Protein AF-A0A969KUA6-F1 (afdb_monomer)

pLDDT: mean 81.55, std 8.62, range [54.75, 91.25]

Foldseek 3Di:
DDVVVVVVVVLVPDDPVVVVVVVVVVCVVVVVVVVVVLVVDDPVVNVVVVVVVVVVVVVVVVVVVVVPDDPPDDDPCPCPPVDDDDPCNPPDDPVCPVPD

Solvent-accessible surface area (backbone atoms only — not comparable to full-atom values): 6370 Å² total; per-residue (Å²): 133,60,69,70,58,56,52,53,54,51,59,71,72,49,57,70,72,59,54,50,53,51,48,52,49,54,50,61,62,47,52,60,54,50,54,53,55,52,72,72,46,58,71,77,56,44,52,54,50,51,55,49,52,54,51,54,53,50,52,54,55,53,60,66,60,63,79,79,58,84,81,78,74,87,63,87,69,81,64,68,82,74,71,83,79,65,96,62,71,88,54,76,53,81,93,47,52,93,78,111

Mean predicted aligned error: 16.38 Å

Structure (mmCIF, N/CA/C/O backbone):
data_AF-A0A969KUA6-F1
#
_entry.id   AF-A0A969KUA6-F1
#
loop_
_atom_site.group_PDB
_atom_site.id
_atom_site.type_symbol
_atom_site.label_atom_id
_atom_site.label_alt_id
_atom_site.label_comp_id
_atom_site.label_asym_id
_atom_site.label_entity_id
_atom_site.label_seq_id
_atom_site.pdbx_PDB_ins_code
_atom_site.Cartn_x
_atom_site.Cartn_y
_atom_site.Cartn_z
_atom_site.occupancy
_atom_site.B_iso_or_equiv
_atom_site.auth_seq_id
_atom_site.auth_comp_id
_atom_site.auth_asym_id
_atom_site.auth_atom_id
_atom_site.pdbx_PDB_model_num
ATOM 1 N N . MET A 1 1 ? 19.432 -23.775 -10.164 1.00 55.44 1 MET A N 1
ATOM 2 C CA . MET A 1 1 ? 19.230 -22.704 -9.170 1.00 55.44 1 MET A CA 1
ATOM 3 C C . MET A 1 1 ? 18.429 -21.606 -9.850 1.00 55.44 1 MET A C 1
ATOM 5 O O . MET A 1 1 ? 18.538 -21.471 -11.063 1.00 55.44 1 MET A O 1
ATOM 9 N N . THR A 1 2 ? 17.527 -20.937 -9.137 1.00 79.69 2 THR A N 1
ATOM 10 C CA . THR A 1 2 ? 16.691 -19.871 -9.706 1.00 79.69 2 THR A CA 1
ATOM 11 C C . THR A 1 2 ? 17.545 -18.618 -9.868 1.00 79.69 2 THR A C 1
ATOM 13 O O . THR A 1 2 ? 18.210 -18.220 -8.916 1.00 79.69 2 THR A O 1
ATOM 16 N N . ILE A 1 3 ? 17.538 -18.004 -11.053 1.00 79.75 3 ILE A N 1
ATOM 17 C CA . ILE A 1 3 ? 18.331 -16.803 -11.387 1.00 79.75 3 ILE A CA 1
ATOM 18 C C . ILE A 1 3 ? 18.152 -15.700 -10.325 1.00 79.75 3 ILE A C 1
ATOM 20 O O . ILE A 1 3 ? 19.111 -15.037 -9.940 1.00 79.75 3 ILE A O 1
ATOM 24 N N . ASP A 1 4 ? 16.947 -15.582 -9.763 1.00 82.94 4 ASP A N 1
ATOM 25 C CA . ASP A 1 4 ? 16.622 -14.643 -8.683 1.00 82.94 4 ASP A CA 1
ATOM 26 C C . ASP A 1 4 ? 17.491 -14.828 -7.426 1.00 82.94 4 ASP A C 1
ATOM 28 O O . ASP A 1 4 ? 17.883 -13.854 -6.783 1.00 82.94 4 ASP A O 1
ATOM 32 N N . ALA A 1 5 ? 17.836 -16.073 -7.084 1.00 83.12 5 ALA A N 1
ATOM 33 C CA . ALA A 1 5 ? 18.665 -16.380 -5.921 1.00 83.12 5 ALA A CA 1
ATOM 34 C C . ALA A 1 5 ? 20.134 -15.989 -6.155 1.00 83.12 5 ALA A C 1
ATOM 36 O O . ALA A 1 5 ? 20.779 -15.448 -5.258 1.00 83.12 5 ALA A O 1
ATOM 37 N N . GLU A 1 6 ? 20.644 -16.196 -7.372 1.00 85.31 6 GLU A N 1
ATOM 38 C CA . GLU A 1 6 ? 22.006 -15.802 -7.758 1.00 85.31 6 GLU A CA 1
ATOM 39 C C . GLU A 1 6 ? 22.164 -14.273 -7.807 1.00 85.31 6 GLU A C 1
ATOM 41 O O . GLU A 1 6 ? 23.186 -13.738 -7.366 1.00 85.31 6 GLU A O 1
ATOM 46 N N . ILE A 1 7 ? 21.134 -13.548 -8.256 1.00 83.94 7 ILE A N 1
ATOM 47 C CA . ILE A 1 7 ? 21.098 -12.076 -8.253 1.00 83.94 7 ILE A CA 1
ATOM 48 C C . ILE A 1 7 ? 21.131 -11.526 -6.820 1.00 83.94 7 ILE A C 1
ATOM 50 O O . ILE A 1 7 ? 21.910 -10.625 -6.509 1.00 83.94 7 ILE A O 1
ATOM 54 N N . LEU A 1 8 ? 20.325 -12.075 -5.910 1.00 84.94 8 LEU A N 1
ATOM 55 C CA . LEU A 1 8 ? 20.327 -11.645 -4.508 1.00 84.94 8 LEU A CA 1
ATOM 56 C C . LEU A 1 8 ? 21.676 -11.928 -3.830 1.00 84.94 8 LEU A C 1
ATOM 58 O O . LEU A 1 8 ? 22.203 -11.093 -3.087 1.00 84.94 8 LEU A O 1
ATOM 62 N N . GLN A 1 9 ? 22.274 -13.083 -4.120 1.00 83.62 9 GLN A N 1
ATOM 63 C CA . GLN A 1 9 ? 23.566 -13.468 -3.563 1.00 83.62 9 GLN A CA 1
ATOM 64 C C . GLN A 1 9 ? 24.712 -12.587 -4.080 1.00 83.62 9 GLN A C 1
ATOM 66 O O . GLN A 1 9 ? 25.572 -12.168 -3.309 1.00 83.62 9 GLN A O 1
ATOM 71 N N . THR A 1 10 ? 24.700 -12.224 -5.359 1.00 83.50 10 THR A N 1
ATOM 72 C CA . THR A 1 10 ? 25.684 -11.285 -5.915 1.00 83.50 10 THR A CA 1
ATOM 73 C C . THR A 1 10 ? 25.496 -9.869 -5.370 1.00 83.50 10 THR A C 1
ATOM 75 O O . THR A 1 10 ? 26.475 -9.238 -4.978 1.00 83.50 10 THR A O 1
ATOM 78 N N . ILE A 1 11 ? 24.258 -9.383 -5.231 1.00 84.94 11 ILE A N 1
ATOM 79 C CA . ILE A 1 11 ? 23.981 -8.061 -4.644 1.00 84.94 11 ILE A CA 1
ATOM 80 C C . ILE A 1 11 ? 24.440 -7.972 -3.194 1.00 84.94 11 ILE A C 1
ATOM 82 O O . ILE A 1 11 ? 25.037 -6.970 -2.805 1.00 84.94 11 ILE A O 1
ATOM 86 N N . THR A 1 12 ? 24.220 -9.009 -2.392 1.00 84.38 12 THR A N 1
ATOM 87 C CA . THR A 1 12 ? 24.661 -9.010 -0.989 1.00 84.38 12 THR A CA 1
ATOM 88 C C . THR A 1 12 ? 26.185 -8.944 -0.855 1.00 84.38 12 THR A C 1
ATOM 90 O O . THR A 1 12 ? 26.667 -8.196 0.000 1.00 84.38 12 THR A O 1
ATOM 93 N N . GLN A 1 13 ? 26.929 -9.611 -1.746 1.00 89.56 13 GLN A N 1
ATOM 94 C CA . GLN A 1 13 ? 28.398 -9.624 -1.769 1.00 89.56 13 GLN A CA 1
ATOM 95 C C . GLN A 1 13 ? 29.051 -8.358 -2.363 1.00 89.56 13 GLN A C 1
ATOM 97 O O . GLN A 1 13 ? 30.255 -8.165 -2.195 1.00 89.56 13 GLN A O 1
ATOM 102 N N . MET A 1 14 ? 28.297 -7.471 -3.025 1.00 84.12 14 MET A N 1
ATOM 103 C CA . MET A 1 14 ? 28.853 -6.253 -3.631 1.00 84.12 14 MET A CA 1
ATOM 104 C C . MET A 1 14 ? 29.233 -5.159 -2.603 1.00 84.12 14 MET A C 1
ATOM 106 O O . MET A 1 14 ? 28.540 -4.989 -1.590 1.00 84.12 14 MET A O 1
ATOM 110 N N . PRO A 1 15 ? 30.279 -4.348 -2.884 1.00 89.44 15 PRO A N 1
ATOM 111 C CA . PRO A 1 15 ? 30.617 -3.161 -2.099 1.00 89.44 15 PRO A CA 1
ATOM 112 C C . PRO A 1 15 ? 29.514 -2.093 -2.119 1.00 89.44 15 PRO A C 1
ATOM 114 O O . PRO A 1 15 ? 28.806 -1.914 -3.111 1.00 89.44 15 PRO A O 1
ATOM 117 N N . GLU A 1 16 ? 29.433 -1.319 -1.037 1.00 85.56 16 GLU A N 1
ATOM 118 C CA . GLU A 1 16 ? 28.472 -0.225 -0.856 1.00 85.56 16 GLU A CA 1
ATOM 119 C C . GLU A 1 16 ? 28.388 0.800 -2.013 1.00 85.56 16 GLU A C 1
ATOM 121 O O . GLU A 1 16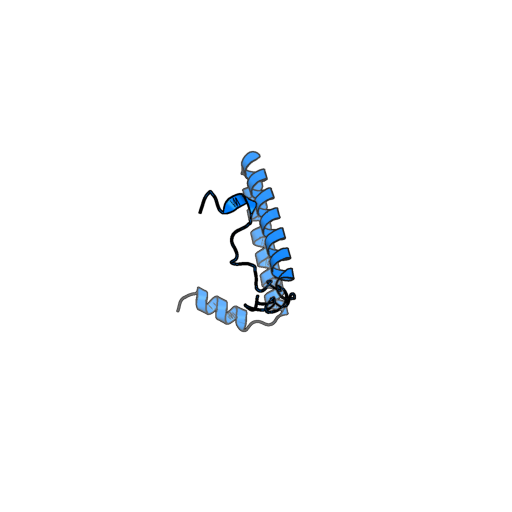 ? 27.269 1.142 -2.402 1.00 85.56 16 GLU A O 1
ATOM 126 N N . PRO A 1 17 ? 29.493 1.279 -2.631 1.00 88.06 17 PRO A N 1
ATOM 127 C CA . PRO A 1 17 ? 29.388 2.214 -3.758 1.00 88.06 17 PRO A CA 1
ATOM 128 C C . PRO A 1 17 ? 28.640 1.618 -4.959 1.00 88.06 17 PRO A C 1
ATOM 130 O O . PRO A 1 17 ? 27.816 2.295 -5.568 1.00 88.06 17 PRO A O 1
ATOM 133 N N . LEU A 1 18 ? 28.847 0.331 -5.243 1.00 85.38 18 LEU A N 1
ATOM 134 C CA . LEU A 1 18 ? 28.231 -0.337 -6.388 1.00 85.38 18 LEU A CA 1
ATOM 135 C C . LEU A 1 18 ? 26.735 -0.594 -6.157 1.00 85.38 18 LEU A C 1
ATOM 137 O O . LEU A 1 18 ? 25.921 -0.436 -7.064 1.00 85.38 18 LEU A O 1
ATOM 141 N N . LYS A 1 19 ? 26.348 -0.897 -4.911 1.00 87.38 19 LYS A N 1
ATOM 142 C CA . LYS A 1 19 ? 24.936 -0.978 -4.497 1.00 87.38 19 LYS A CA 1
ATOM 143 C C . LYS A 1 19 ? 24.211 0.348 -4.713 1.00 87.38 19 LYS A C 1
ATOM 145 O O . LYS A 1 19 ? 23.084 0.363 -5.204 1.00 87.38 19 LYS A O 1
ATOM 150 N N . ARG A 1 20 ? 24.863 1.468 -4.383 1.00 84.56 20 ARG A N 1
ATOM 151 C CA . ARG A 1 20 ? 24.296 2.808 -4.581 1.00 84.56 20 ARG A CA 1
ATOM 152 C C . ARG A 1 20 ? 24.120 3.130 -6.053 1.00 84.56 20 ARG A C 1
ATOM 154 O O . ARG A 1 20 ? 23.055 3.615 -6.419 1.00 84.56 20 ARG A O 1
ATOM 161 N N . GLU A 1 21 ? 25.111 2.863 -6.894 1.00 87.50 21 GLU A N 1
ATOM 162 C CA . GLU A 1 21 ? 24.992 3.083 -8.341 1.00 87.50 21 GLU A CA 1
ATOM 163 C C . GLU A 1 21 ? 23.873 2.238 -8.957 1.00 87.50 21 GLU A C 1
ATOM 165 O O . GLU A 1 21 ? 23.063 2.752 -9.728 1.00 87.50 21 GLU A O 1
ATOM 170 N N . LEU A 1 22 ? 23.754 0.976 -8.542 1.00 86.06 22 LEU A N 1
ATOM 171 C CA . LEU A 1 22 ? 22.691 0.083 -8.992 1.00 86.06 22 LEU A CA 1
ATOM 172 C C . LEU A 1 22 ? 21.302 0.582 -8.561 1.00 86.06 22 LEU A C 1
ATOM 174 O O . LEU A 1 22 ? 20.365 0.553 -9.358 1.00 86.06 22 LEU A O 1
ATOM 178 N N . LEU A 1 23 ? 21.173 1.123 -7.344 1.00 85.94 23 LEU A N 1
ATOM 179 C CA . LEU A 1 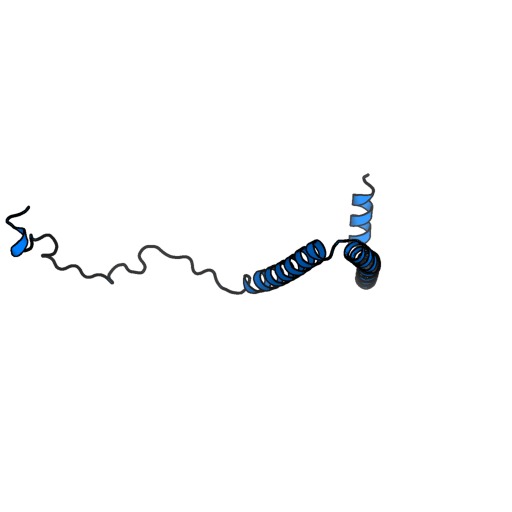23 ? 19.946 1.775 -6.871 1.00 85.94 23 LEU A CA 1
ATOM 180 C C . LEU A 1 23 ? 19.619 3.025 -7.702 1.00 85.94 23 LEU A C 1
ATOM 182 O O . LEU A 1 23 ? 18.480 3.190 -8.142 1.00 85.94 23 LEU A O 1
ATOM 186 N N . HIS A 1 24 ? 20.605 3.887 -7.970 1.00 85.75 24 HIS A N 1
ATOM 187 C CA . HIS A 1 24 ? 20.417 5.073 -8.813 1.00 85.75 24 HIS A CA 1
ATOM 188 C C . HIS A 1 24 ? 19.965 4.695 -10.223 1.00 85.75 24 HIS A C 1
ATOM 190 O O . HIS A 1 24 ? 19.031 5.300 -10.748 1.00 85.75 24 HIS A O 1
ATOM 196 N N . TYR A 1 25 ? 20.576 3.670 -10.812 1.00 85.50 25 TYR A N 1
ATOM 197 C CA . TYR A 1 25 ? 20.207 3.172 -12.129 1.00 85.50 25 TYR A CA 1
ATOM 198 C C . TYR A 1 25 ? 18.789 2.588 -12.145 1.00 85.50 25 TYR A C 1
ATOM 200 O O . TYR A 1 25 ? 17.988 2.942 -13.009 1.00 85.50 25 TYR A O 1
ATOM 208 N N . ALA A 1 26 ? 18.432 1.770 -11.150 1.00 86.25 26 ALA A N 1
ATOM 209 C CA . ALA A 1 26 ? 17.076 1.243 -11.010 1.00 86.25 26 ALA A CA 1
ATOM 210 C C . ALA A 1 26 ? 16.042 2.377 -10.893 1.00 86.25 26 ALA A C 1
ATOM 212 O O . ALA A 1 26 ? 15.031 2.375 -11.598 1.00 86.25 26 ALA A O 1
ATOM 213 N N . LYS A 1 27 ? 16.326 3.398 -10.075 1.00 85.12 27 LYS A N 1
ATOM 214 C CA . LYS A 1 27 ? 15.485 4.598 -9.954 1.00 85.12 27 LYS A CA 1
ATOM 215 C C . LYS A 1 27 ? 15.357 5.335 -11.292 1.00 85.12 27 LYS A C 1
ATOM 217 O O . LYS A 1 27 ? 14.246 5.695 -11.678 1.00 85.12 27 LYS A O 1
ATOM 222 N N . TYR A 1 28 ? 16.466 5.515 -12.008 1.00 88.12 28 TYR A N 1
ATOM 223 C CA . TYR A 1 28 ? 16.512 6.192 -13.304 1.00 88.12 28 TYR A CA 1
ATOM 224 C C . TYR A 1 28 ? 15.728 5.454 -14.396 1.00 88.12 28 TYR A C 1
ATOM 226 O O . TYR A 1 28 ? 15.114 6.103 -15.233 1.00 88.12 28 TYR A O 1
ATOM 234 N N . LEU A 1 29 ? 15.696 4.119 -14.387 1.00 84.19 29 LEU A N 1
ATOM 235 C CA . LEU A 1 29 ? 14.903 3.338 -15.341 1.00 84.19 29 LEU A CA 1
ATOM 236 C C . LEU A 1 29 ? 13.401 3.376 -15.039 1.00 84.19 29 LEU A C 1
ATOM 238 O O . LEU A 1 29 ? 12.581 3.419 -15.956 1.00 84.19 29 LEU A O 1
ATOM 242 N N . ILE A 1 30 ? 13.024 3.364 -13.760 1.00 84.00 30 ILE A N 1
ATOM 243 C CA . ILE A 1 30 ? 11.619 3.297 -13.337 1.00 84.00 30 ILE A CA 1
ATOM 244 C C . ILE A 1 30 ? 10.925 4.659 -13.485 1.00 84.00 30 ILE A C 1
ATOM 246 O O . ILE A 1 30 ? 9.774 4.729 -13.923 1.00 84.00 30 ILE A O 1
ATOM 250 N N . GLN A 1 31 ? 11.623 5.752 -13.175 1.00 84.75 31 GLN A N 1
ATOM 251 C CA . GLN A 1 31 ? 11.075 7.109 -13.221 1.00 84.75 31 GLN A CA 1
ATOM 252 C C . GLN A 1 31 ? 10.435 7.500 -14.575 1.00 84.75 3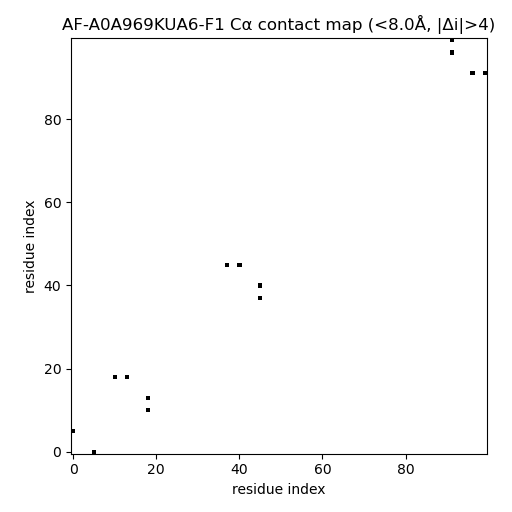1 GLN A C 1
ATOM 254 O O . GLN A 1 31 ? 9.270 7.907 -14.571 1.00 84.75 31 GLN A O 1
ATOM 259 N N . PRO A 1 32 ? 11.092 7.342 -15.742 1.00 85.88 32 PRO A N 1
ATOM 260 C CA . PRO A 1 32 ? 10.495 7.687 -17.034 1.00 85.88 32 PRO A CA 1
ATOM 261 C C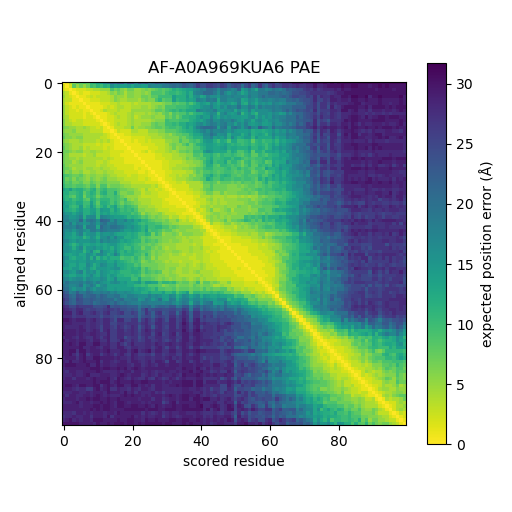 . PRO A 1 32 ? 9.312 6.781 -17.404 1.00 85.88 32 PRO A C 1
ATOM 263 O O . PRO A 1 32 ? 8.378 7.231 -18.070 1.00 85.88 32 PRO A O 1
ATOM 266 N N . VAL A 1 33 ? 9.303 5.521 -16.954 1.00 85.19 33 VAL A N 1
ATOM 267 C CA . VAL A 1 33 ? 8.191 4.586 -17.195 1.00 85.19 33 VAL A CA 1
ATOM 268 C C . VAL A 1 33 ? 6.935 5.034 -16.449 1.00 85.19 33 VAL A C 1
ATOM 270 O O . VAL A 1 33 ? 5.844 5.004 -17.021 1.00 85.19 33 VAL A O 1
ATOM 273 N N . ILE A 1 34 ? 7.084 5.488 -15.202 1.00 83.06 34 ILE A N 1
ATOM 274 C CA . ILE A 1 34 ? 5.979 6.039 -14.408 1.00 83.06 34 ILE A CA 1
ATOM 275 C C . ILE A 1 34 ? 5.430 7.303 -15.075 1.00 83.06 34 ILE A C 1
ATOM 277 O O . ILE A 1 34 ? 4.222 7.398 -15.277 1.00 83.06 34 ILE A O 1
ATOM 281 N N . LEU A 1 35 ? 6.299 8.229 -15.496 1.00 83.44 35 LEU A N 1
ATOM 282 C CA . LEU A 1 35 ? 5.887 9.467 -16.171 1.00 83.44 35 LEU A CA 1
ATOM 283 C C . LEU A 1 35 ? 5.123 9.191 -17.473 1.00 83.44 35 LEU A C 1
ATOM 285 O O . LEU A 1 35 ? 4.073 9.783 -17.716 1.00 83.44 35 LEU A O 1
ATOM 289 N N . LYS A 1 36 ? 5.599 8.240 -18.286 1.00 85.56 36 LYS A N 1
ATOM 290 C CA . LYS A 1 36 ? 4.912 7.831 -19.518 1.00 85.56 36 LYS A CA 1
ATOM 291 C C . LYS A 1 36 ? 3.539 7.216 -19.231 1.00 85.56 36 LYS A C 1
ATOM 293 O O . LYS A 1 36 ? 2.580 7.514 -19.938 1.00 85.56 36 LYS A O 1
ATOM 298 N N . LYS A 1 37 ? 3.432 6.370 -18.198 1.00 83.12 37 LYS A N 1
ATOM 299 C CA . LYS A 1 37 ? 2.157 5.762 -17.783 1.00 83.12 37 LYS A CA 1
ATOM 300 C C . LYS A 1 37 ? 1.175 6.811 -17.254 1.00 83.12 37 LYS A C 1
ATOM 302 O O . LYS A 1 37 ? 0.014 6.773 -17.649 1.00 83.12 37 LYS A O 1
ATOM 307 N N . LEU A 1 38 ? 1.637 7.772 -16.452 1.00 80.88 38 LEU A N 1
ATOM 308 C CA . LEU A 1 38 ? 0.832 8.902 -15.974 1.00 80.88 38 LEU A CA 1
ATOM 309 C C . LEU A 1 38 ? 0.288 9.749 -17.129 1.00 80.88 38 LEU A C 1
ATOM 311 O O . LEU A 1 38 ? -0.909 10.010 -17.170 1.00 80.88 38 LEU A O 1
ATOM 315 N N . GLY A 1 39 ? 1.130 10.093 -18.108 1.00 78.81 39 GLY A N 1
ATOM 316 C CA . GLY A 1 39 ? 0.705 10.864 -19.282 1.00 78.81 39 GLY A CA 1
ATOM 317 C C . GLY A 1 39 ? -0.278 10.131 -20.204 1.00 78.81 39 GLY A C 1
ATOM 318 O O . GLY A 1 39 ? -1.030 10.775 -20.926 1.00 78.81 39 GLY A O 1
ATOM 319 N N . SER A 1 40 ? -0.304 8.794 -20.179 1.00 84.12 40 SER A N 1
ATOM 320 C CA . SER A 1 40 ? -1.258 7.986 -20.959 1.00 84.12 40 SER A CA 1
ATOM 321 C C . SER A 1 40 ? -2.634 7.814 -20.302 1.00 84.12 40 SER A C 1
ATOM 323 O O . SER A 1 40 ? -3.546 7.273 -20.927 1.00 84.12 40 SER A O 1
ATOM 325 N N . LEU A 1 41 ? -2.786 8.231 -19.041 1.00 83.25 41 LEU A N 1
ATOM 326 C CA . LEU A 1 41 ? -4.018 8.082 -18.270 1.00 83.25 41 LEU A CA 1
ATOM 327 C C . LEU A 1 41 ? -4.912 9.331 -18.401 1.00 83.25 41 LEU A C 1
ATOM 329 O O . LEU A 1 41 ? -4.392 10.445 -18.432 1.00 83.25 41 LEU A O 1
ATOM 333 N N . PRO A 1 42 ? -6.248 9.174 -18.404 1.00 87.19 42 PRO A N 1
ATOM 334 C CA . PRO A 1 42 ? -7.196 10.280 -18.277 1.00 87.19 42 PRO A CA 1
ATOM 335 C C . PRO A 1 42 ? -6.999 11.094 -16.990 1.00 87.19 42 PRO A C 1
ATOM 337 O O . PRO A 1 42 ? -6.635 10.543 -15.950 1.00 87.19 42 PRO A O 1
ATOM 340 N N . GLU A 1 43 ? -7.341 12.381 -17.036 1.00 79.31 43 GLU A N 1
ATOM 341 C CA . GLU A 1 43 ? -7.163 13.351 -15.940 1.00 79.31 43 GLU A CA 1
ATOM 342 C C . GLU A 1 43 ? -7.795 12.898 -14.607 1.00 79.31 43 GLU A C 1
ATOM 344 O O . GLU A 1 43 ? -7.177 13.001 -13.548 1.00 79.31 43 GLU A O 1
ATOM 349 N N . LEU A 1 44 ? -8.972 12.261 -14.657 1.00 82.31 44 LEU A N 1
ATOM 350 C CA . LEU A 1 44 ? -9.644 11.697 -13.475 1.00 82.31 44 LEU A CA 1
ATOM 351 C C . LEU A 1 44 ? -8.813 10.616 -12.761 1.00 82.31 44 LEU A C 1
ATOM 353 O O . LEU A 1 44 ? -8.829 10.518 -11.534 1.00 82.31 44 LEU A O 1
ATOM 357 N N . LEU A 1 45 ? -8.089 9.787 -13.518 1.00 82.00 45 LEU A N 1
ATOM 358 C CA . LEU A 1 45 ? -7.239 8.741 -12.947 1.00 82.00 45 LEU A CA 1
ATOM 359 C C . LEU A 1 45 ? -5.906 9.306 -12.458 1.00 82.00 45 LEU A C 1
ATOM 361 O O . LEU A 1 45 ? -5.378 8.805 -11.468 1.00 82.00 45 LEU A O 1
ATOM 365 N N . GLN A 1 46 ? -5.393 10.366 -13.086 1.00 81.56 46 GLN A N 1
ATOM 366 C CA . GLN A 1 46 ? -4.201 11.067 -12.605 1.00 81.56 46 GLN A CA 1
ATOM 367 C C . GLN A 1 46 ? -4.431 11.661 -11.209 1.00 81.56 46 GLN A C 1
ATOM 369 O O . GLN A 1 46 ? -3.590 11.476 -10.332 1.00 81.56 46 GLN A O 1
ATOM 374 N N . LEU A 1 47 ? -5.599 12.267 -10.967 1.00 84.88 47 LEU A N 1
ATOM 375 C CA . LEU A 1 47 ? -5.989 12.766 -9.642 1.00 84.88 47 LEU A CA 1
ATOM 376 C C . LEU A 1 47 ? -6.018 11.655 -8.589 1.00 84.88 47 LEU A C 1
ATOM 378 O O . LEU A 1 47 ? -5.482 11.817 -7.495 1.00 84.88 47 LEU A O 1
ATOM 382 N N . LYS A 1 48 ? -6.584 10.490 -8.925 1.00 85.69 48 LYS A N 1
ATOM 383 C CA . LYS A 1 48 ? -6.590 9.336 -8.016 1.00 85.69 48 LYS A CA 1
ATOM 384 C C . LYS A 1 48 ? -5.172 8.861 -7.685 1.00 85.69 48 LYS A C 1
ATOM 386 O O . LYS A 1 48 ? -4.907 8.495 -6.543 1.00 85.69 48 LYS A O 1
ATOM 391 N N . VAL A 1 49 ? -4.271 8.859 -8.668 1.00 88.50 49 VAL A N 1
ATOM 392 C CA . VAL A 1 49 ? -2.866 8.495 -8.446 1.00 88.50 49 VAL A CA 1
ATOM 393 C C . VAL A 1 49 ? -2.161 9.532 -7.571 1.00 88.50 49 VAL A C 1
ATOM 395 O O . VAL A 1 49 ? -1.428 9.136 -6.673 1.00 88.50 49 VAL A O 1
ATOM 398 N N . LEU A 1 50 ? -2.418 10.826 -7.771 1.00 87.62 50 LEU A N 1
ATOM 399 C CA . LEU A 1 50 ? -1.870 11.899 -6.937 1.00 87.62 50 LEU A CA 1
ATOM 400 C C . LEU A 1 50 ? -2.289 11.735 -5.470 1.00 87.62 50 LEU A C 1
ATOM 402 O O . LEU A 1 50 ? -1.427 11.631 -4.605 1.00 87.62 50 LEU A O 1
ATOM 406 N N . HIS A 1 51 ? -3.586 11.566 -5.204 1.00 90.62 51 HIS A N 1
ATOM 407 C CA . HIS A 1 51 ? -4.081 11.320 -3.844 1.00 90.62 51 HIS A CA 1
ATOM 408 C C . HIS A 1 51 ? -3.490 10.059 -3.206 1.00 90.62 51 HIS A C 1
ATOM 410 O O . HIS A 1 51 ? -3.238 10.015 -2.000 1.00 90.62 51 HIS A O 1
ATOM 416 N N . TYR A 1 52 ? -3.266 9.016 -4.006 1.00 90.12 52 TYR A N 1
ATOM 417 C CA . TYR A 1 52 ? -2.626 7.800 -3.521 1.00 90.12 52 TYR A CA 1
ATOM 418 C C . TYR A 1 52 ? -1.153 8.034 -3.157 1.00 90.12 52 TYR A C 1
ATOM 420 O O . TYR A 1 52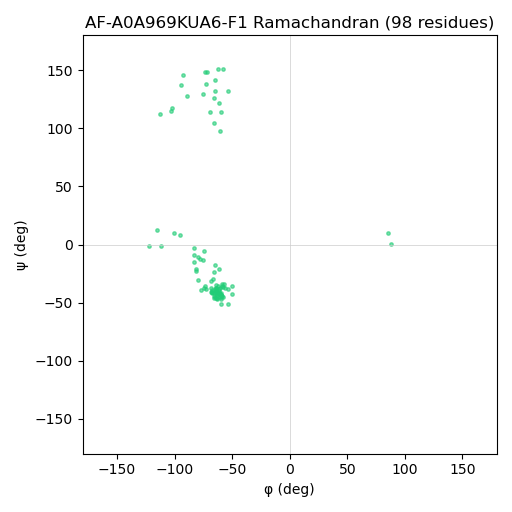 ? -0.704 7.552 -2.122 1.00 90.12 52 TYR A O 1
ATOM 428 N N . ILE A 1 53 ? -0.414 8.806 -3.960 1.00 89.69 53 ILE A N 1
ATOM 429 C CA . ILE A 1 53 ? 0.969 9.196 -3.652 1.00 89.69 53 ILE A CA 1
ATOM 430 C C . ILE A 1 53 ? 1.024 9.994 -2.344 1.00 89.69 53 ILE A C 1
ATOM 432 O O . ILE A 1 53 ? 1.858 9.683 -1.496 1.00 89.69 53 ILE A O 1
ATOM 436 N N . ASP A 1 54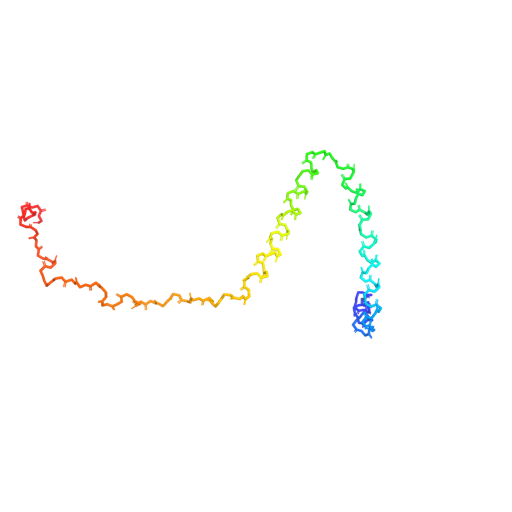 ? 0.117 10.953 -2.147 1.00 91.25 54 ASP A N 1
ATOM 437 C CA . ASP A 1 54 ? 0.039 11.729 -0.902 1.00 91.25 54 ASP A CA 1
ATOM 438 C C . ASP A 1 54 ? -0.206 10.815 0.308 1.00 91.25 54 ASP A C 1
ATOM 440 O O . ASP A 1 54 ? 0.486 10.914 1.322 1.00 91.25 54 ASP A O 1
ATOM 444 N N . SER A 1 55 ? -1.118 9.847 0.166 1.00 90.75 55 SER A N 1
ATOM 445 C CA . SER A 1 55 ? -1.409 8.857 1.211 1.00 90.75 55 SER A CA 1
ATOM 446 C C . SER A 1 55 ? -0.175 8.018 1.570 1.00 90.75 55 SER A C 1
ATOM 448 O O . SER A 1 55 ? 0.109 7.806 2.747 1.00 90.75 55 SER A O 1
ATOM 450 N N . LEU A 1 56 ? 0.603 7.581 0.572 1.00 85.88 56 LEU A N 1
ATOM 451 C CA . LEU A 1 56 ? 1.840 6.824 0.797 1.00 85.88 56 LEU A CA 1
ATOM 452 C C . LEU A 1 56 ? 2.906 7.649 1.536 1.00 85.88 56 LEU A C 1
ATOM 454 O O . LEU A 1 56 ? 3.627 7.107 2.374 1.00 85.88 56 LEU A O 1
ATOM 458 N N . ILE A 1 57 ? 3.012 8.949 1.246 1.00 88.31 57 ILE A N 1
ATOM 459 C CA . ILE A 1 57 ? 3.930 9.858 1.949 1.00 88.31 57 ILE A CA 1
ATOM 460 C C . ILE A 1 57 ? 3.501 10.008 3.414 1.00 88.31 57 ILE A C 1
ATOM 462 O O . ILE A 1 57 ? 4.335 9.921 4.316 1.00 88.31 57 ILE A O 1
ATOM 466 N N . GLU A 1 58 ? 2.204 10.179 3.671 1.00 87.50 58 GLU A N 1
ATOM 467 C CA . GLU A 1 58 ? 1.675 10.242 5.035 1.00 87.50 58 GLU A CA 1
ATOM 468 C C . GLU A 1 58 ? 1.921 8.956 5.831 1.00 87.50 58 GLU A C 1
ATOM 470 O O . GLU A 1 58 ? 2.278 9.026 7.007 1.00 87.50 58 GLU A O 1
ATOM 475 N N . GLU A 1 59 ? 1.730 7.785 5.221 1.00 85.88 59 GLU A N 1
ATOM 476 C CA . GLU A 1 59 ? 1.987 6.493 5.865 1.00 85.88 59 GLU A CA 1
ATOM 477 C C . GLU A 1 59 ? 3.460 6.337 6.264 1.00 85.88 59 GLU A C 1
ATOM 479 O O . GLU A 1 59 ? 3.741 5.899 7.382 1.00 85.88 59 GLU A O 1
ATOM 484 N N . GLN A 1 60 ? 4.403 6.753 5.410 1.00 78.19 60 GLN A N 1
ATOM 485 C CA . GLN A 1 60 ? 5.830 6.738 5.754 1.00 78.19 60 GLN A CA 1
ATOM 486 C C . GLN A 1 60 ? 6.164 7.685 6.912 1.00 78.19 60 GLN A C 1
ATOM 488 O O . GLN A 1 60 ? 6.903 7.311 7.828 1.00 78.19 60 GLN A O 1
ATOM 493 N N . ASN A 1 61 ? 5.587 8.886 6.922 1.00 76.62 61 ASN A N 1
ATOM 494 C CA . ASN A 1 61 ? 5.786 9.837 8.016 1.00 76.62 61 ASN A CA 1
ATOM 495 C C . ASN A 1 61 ? 5.226 9.286 9.340 1.00 76.62 61 ASN A C 1
ATOM 497 O O . ASN A 1 61 ? 5.916 9.300 10.357 1.00 76.62 61 ASN A O 1
ATOM 501 N N . LYS A 1 62 ? 4.029 8.683 9.315 1.00 70.56 62 LYS A N 1
ATOM 502 C CA . LYS A 1 62 ? 3.408 8.040 10.487 1.00 70.56 62 LYS A CA 1
ATOM 503 C C . LYS A 1 62 ? 4.199 6.830 10.991 1.00 70.56 62 LYS A C 1
ATOM 505 O O . LYS A 1 62 ? 4.292 6.636 12.201 1.00 70.56 62 LYS A O 1
ATOM 510 N N . ALA A 1 63 ? 4.772 6.018 10.100 1.00 60.00 63 ALA A N 1
ATOM 511 C CA . ALA A 1 63 ? 5.606 4.875 10.484 1.00 60.00 63 ALA A CA 1
ATOM 512 C C . ALA A 1 63 ? 6.867 5.317 11.249 1.00 60.00 63 ALA A C 1
ATOM 514 O O . ALA A 1 63 ? 7.264 4.664 12.211 1.00 60.00 63 ALA A O 1
ATOM 515 N N . SER A 1 64 ? 7.435 6.465 10.875 1.00 57.59 64 SER A N 1
ATOM 516 C CA . SER A 1 64 ? 8.606 7.064 11.530 1.00 57.59 64 SER A CA 1
ATOM 517 C C . SER A 1 64 ? 8.302 7.576 12.948 1.00 57.59 64 SER A C 1
ATOM 519 O O . SER A 1 64 ? 9.160 7.556 13.829 1.00 57.59 64 SER A O 1
ATOM 521 N N . GLU A 1 65 ? 7.071 8.031 13.193 1.00 56.62 65 GLU A N 1
ATOM 522 C CA . GLU A 1 65 ? 6.645 8.597 14.482 1.00 56.62 65 GLU A CA 1
ATOM 523 C C . GLU A 1 65 ? 6.281 7.527 15.529 1.00 56.62 65 GLU A C 1
ATOM 525 O O . GLU A 1 65 ? 6.315 7.786 16.734 1.00 56.62 65 GLU A O 1
ATOM 530 N N . GLN A 1 66 ? 5.966 6.300 15.102 1.00 54.75 66 GLN A N 1
ATOM 531 C CA . GLN A 1 66 ? 5.501 5.228 15.992 1.00 54.75 66 GLN A CA 1
ATOM 532 C C . GLN A 1 66 ? 6.614 4.514 16.777 1.00 54.75 66 GLN A C 1
ATOM 534 O O . GLN A 1 66 ? 6.304 3.773 17.714 1.00 54.75 66 GLN A O 1
ATOM 539 N N . GLU A 1 67 ? 7.891 4.745 16.460 1.00 55.59 67 GLU A N 1
ATOM 540 C CA . GLU A 1 67 ? 9.017 4.109 17.163 1.00 55.59 67 GLU A CA 1
ATOM 541 C C . GLU A 1 67 ? 9.418 4.817 18.472 1.00 55.59 67 GLU A C 1
ATOM 543 O O . GLU A 1 67 ? 10.090 4.213 19.304 1.00 55.59 67 GLU A O 1
ATOM 548 N N . ASN A 1 68 ? 8.970 6.058 18.716 1.00 56.47 68 ASN A N 1
ATOM 549 C CA . ASN A 1 68 ? 9.458 6.884 19.836 1.00 56.47 68 ASN A CA 1
ATOM 550 C C . ASN A 1 68 ? 8.424 7.226 20.919 1.00 56.47 68 ASN A C 1
ATOM 552 O O . ASN A 1 68 ? 8.693 8.064 21.781 1.00 56.47 68 ASN A O 1
ATOM 556 N N . VAL A 1 69 ? 7.256 6.580 20.935 1.00 60.78 69 VAL A N 1
ATOM 557 C CA . VAL A 1 69 ? 6.292 6.767 22.031 1.00 60.78 69 VAL A CA 1
ATOM 558 C C . VAL A 1 69 ? 6.188 5.470 22.829 1.00 60.78 69 VAL A C 1
ATOM 560 O O . VAL A 1 69 ? 5.679 4.477 22.299 1.00 60.78 69 VAL A O 1
ATOM 563 N N . PRO A 1 70 ? 6.648 5.421 24.096 1.00 65.56 70 PRO A N 1
ATOM 564 C CA . PRO A 1 70 ? 6.453 4.239 24.918 1.00 65.56 70 PRO A CA 1
ATOM 565 C C . PRO A 1 70 ? 4.949 3.996 25.044 1.00 65.56 70 PRO A C 1
ATOM 567 O O . PRO A 1 70 ? 4.217 4.806 25.620 1.00 65.56 70 PRO A O 1
ATOM 570 N N . LYS A 1 71 ? 4.477 2.885 24.468 1.00 67.94 71 LYS A N 1
ATOM 571 C CA . LYS A 1 71 ? 3.076 2.462 24.536 1.00 67.94 71 LYS A CA 1
ATOM 572 C C . LYS A 1 71 ? 2.722 2.247 26.008 1.00 67.94 71 LYS A C 1
ATOM 574 O O . LYS A 1 71 ? 3.042 1.211 26.585 1.00 67.94 71 LYS A O 1
ATOM 579 N N . LYS A 1 72 ? 2.090 3.242 26.641 1.00 70.62 72 LYS A N 1
ATOM 580 C CA . LYS A 1 72 ? 1.531 3.102 27.990 1.00 70.62 72 LYS A CA 1
ATOM 581 C C . LYS A 1 72 ? 0.393 2.090 27.923 1.00 70.62 72 LYS A C 1
ATOM 583 O O . LYS A 1 72 ? -0.693 2.395 27.432 1.00 70.62 72 LYS A O 1
ATOM 588 N N . TYR A 1 73 ? 0.647 0.882 28.411 1.00 74.19 73 TYR A N 1
ATOM 589 C CA . TYR A 1 73 ? -0.397 -0.115 28.599 1.00 74.19 73 TYR A CA 1
ATOM 590 C C . TYR A 1 73 ? -1.379 0.379 29.663 1.00 74.19 73 TYR A C 1
ATOM 592 O O . TYR A 1 73 ? -0.977 0.846 30.731 1.00 74.19 73 TYR A O 1
ATOM 600 N N . ARG A 1 74 ? -2.679 0.296 29.366 1.00 78.94 74 ARG A N 1
ATOM 601 C CA . ARG A 1 74 ? -3.722 0.562 30.358 1.00 78.94 74 ARG A CA 1
ATOM 602 C C . ARG A 1 74 ? -3.681 -0.567 31.382 1.00 78.94 74 ARG A C 1
ATOM 604 O O . ARG A 1 74 ? -3.958 -1.712 31.041 1.00 78.94 74 ARG A O 1
ATOM 611 N N . VAL A 1 75 ? -3.320 -0.248 32.618 1.00 80.25 75 VAL A N 1
ATOM 612 C CA . VAL A 1 75 ? -3.376 -1.194 33.735 1.00 80.25 75 VAL A CA 1
ATOM 613 C C . VAL A 1 75 ? -4.757 -1.083 34.375 1.00 80.25 75 VAL A C 1
ATOM 615 O O . VAL A 1 75 ? -5.209 0.017 34.691 1.00 80.25 75 VAL A O 1
ATOM 618 N N . ALA A 1 76 ? -5.454 -2.209 34.531 1.00 84.31 76 ALA A N 1
ATOM 619 C CA . ALA A 1 76 ? -6.733 -2.237 35.234 1.00 84.31 76 ALA A CA 1
ATOM 620 C C . ALA A 1 76 ? -6.532 -1.865 36.714 1.00 84.31 76 ALA A C 1
ATOM 622 O O . ALA A 1 76 ? -5.548 -2.264 37.331 1.00 84.31 76 ALA A O 1
ATOM 623 N N . GLY A 1 77 ? -7.464 -1.106 37.294 1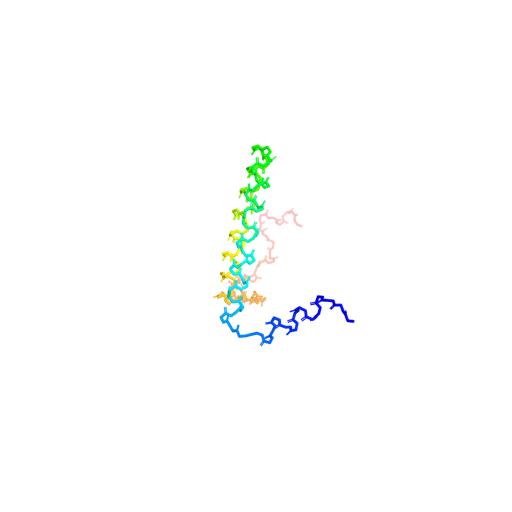.00 84.25 77 GLY A N 1
ATOM 624 C CA . GLY A 1 77 ? -7.414 -0.740 38.715 1.00 84.25 77 GLY A CA 1
ATOM 625 C C . GLY A 1 77 ? -6.579 0.499 39.059 1.00 84.25 77 GLY A C 1
ATOM 626 O O . GLY A 1 77 ? -6.408 0.786 40.237 1.00 84.25 77 GLY A O 1
ATOM 627 N N . THR A 1 78 ? -6.116 1.283 38.080 1.00 84.00 78 THR A N 1
ATOM 628 C CA . THR A 1 78 ? -5.420 2.570 38.325 1.00 84.00 78 THR A CA 1
ATOM 629 C C . THR A 1 78 ? -6.276 3.615 39.040 1.00 84.00 78 THR A C 1
ATOM 631 O O . THR A 1 78 ? -5.738 4.533 39.647 1.00 84.00 78 THR A O 1
ATOM 634 N N . MET A 1 79 ? -7.600 3.467 38.987 1.00 81.19 79 MET A N 1
ATOM 635 C CA . MET A 1 79 ? -8.557 4.325 39.692 1.00 81.19 79 MET A CA 1
ATOM 636 C C . MET A 1 79 ? -9.095 3.681 40.982 1.00 81.19 79 MET A C 1
ATOM 638 O O . MET A 1 79 ? -10.046 4.189 41.576 1.00 81.19 79 MET A O 1
ATOM 642 N N . LYS A 1 80 ? -8.519 2.555 41.435 1.00 85.12 80 LYS A N 1
ATOM 643 C CA . LYS A 1 80 ? -8.931 1.900 42.684 1.00 85.12 80 LYS A CA 1
ATOM 644 C C . LYS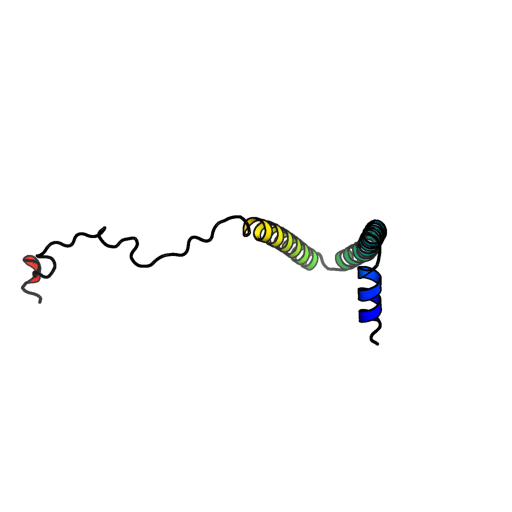 A 1 80 ? -8.697 2.854 43.860 1.00 85.12 80 LYS A C 1
ATOM 646 O O . LYS A 1 80 ? -7.573 3.283 44.087 1.00 85.12 80 LYS A O 1
ATOM 651 N N . GLY A 1 81 ? -9.761 3.167 44.599 1.00 85.44 81 GLY A N 1
ATOM 652 C CA . GLY A 1 81 ? -9.726 4.101 45.731 1.00 85.44 81 GLY A CA 1
ATOM 653 C C . GLY A 1 81 ? -9.955 5.573 45.370 1.00 85.44 81 GLY A C 1
ATOM 654 O O . GLY A 1 81 ? -9.960 6.405 46.268 1.00 85.44 81 GLY A O 1
ATOM 655 N N . MET A 1 82 ? -10.167 5.912 44.090 1.00 86.81 82 MET A N 1
ATOM 656 C CA . MET A 1 82 ? -10.562 7.275 43.693 1.00 86.81 82 MET A CA 1
ATOM 657 C C . MET A 1 82 ? -12.060 7.542 43.865 1.00 86.81 82 MET A C 1
ATOM 659 O O . MET A 1 82 ? -12.468 8.694 43.959 1.00 86.81 82 MET A O 1
ATOM 663 N N . ILE A 1 83 ? -12.877 6.489 43.887 1.00 85.44 83 ILE A N 1
ATOM 664 C CA . ILE A 1 83 ? -14.316 6.583 44.125 1.00 85.44 83 ILE A CA 1
ATOM 665 C C . ILE A 1 83 ? -14.555 6.158 45.570 1.00 85.44 83 ILE A C 1
ATOM 667 O O . ILE A 1 83 ? -14.248 5.023 45.935 1.00 85.44 83 ILE A O 1
ATOM 671 N N . ILE A 1 84 ? -15.074 7.084 46.373 1.00 86.31 84 ILE A N 1
ATOM 672 C CA . ILE A 1 84 ? -15.516 6.838 47.744 1.00 86.31 84 ILE A CA 1
ATOM 673 C C . ILE A 1 84 ? -17.040 6.776 47.682 1.00 86.31 84 ILE A C 1
ATOM 675 O O . ILE A 1 84 ? -17.681 7.753 47.299 1.00 86.31 84 ILE A O 1
ATOM 679 N N . MET A 1 85 ? -17.593 5.602 47.977 1.00 87.25 85 MET A N 1
ATOM 680 C CA . MET A 1 85 ? -19.031 5.375 48.080 1.00 87.25 85 MET A CA 1
ATOM 681 C C . MET A 1 85 ? -19.430 5.528 49.547 1.00 87.25 85 MET A C 1
ATOM 683 O O . MET A 1 85 ? -18.690 5.090 50.426 1.00 87.25 85 MET A O 1
ATOM 687 N N . SER A 1 86 ? -20.549 6.201 49.787 1.00 88.44 86 SER A N 1
ATOM 688 C CA . SER A 1 86 ? -21.133 6.332 51.118 1.00 88.44 86 SER A CA 1
ATOM 689 C C . SER A 1 86 ? -21.745 5.000 51.561 1.00 88.44 86 SER A C 1
ATOM 691 O O . SER A 1 86 ? -22.223 4.242 50.716 1.00 88.44 86 SER A O 1
ATOM 693 N N . ASP A 1 87 ? -21.739 4.717 52.864 1.00 87.56 87 ASP A N 1
ATOM 694 C CA . ASP A 1 87 ? -22.276 3.467 53.424 1.00 87.56 87 ASP A CA 1
ATOM 695 C C . ASP A 1 87 ? -23.802 3.329 53.217 1.00 87.56 87 ASP A C 1
ATOM 697 O O . ASP A 1 87 ? -24.336 2.225 53.292 1.00 87.56 87 ASP A O 1
ATOM 701 N N . ASP A 1 88 ? -24.492 4.436 52.920 1.00 88.06 88 ASP A N 1
ATOM 702 C CA . ASP A 1 88 ? -25.936 4.529 52.662 1.00 88.06 88 ASP A CA 1
ATOM 703 C C . ASP A 1 88 ? -26.312 4.464 51.167 1.00 88.06 88 ASP A C 1
ATOM 705 O O . ASP A 1 88 ? -27.468 4.675 50.813 1.00 88.06 88 ASP A O 1
ATOM 709 N N . PHE A 1 89 ? -25.369 4.171 50.263 1.00 86.44 89 PHE A N 1
ATOM 710 C CA . PHE A 1 89 ? -25.629 4.182 48.815 1.00 86.44 89 PHE A CA 1
ATOM 711 C C . PHE A 1 89 ? -26.750 3.224 48.379 1.00 86.44 89 PHE A C 1
ATOM 713 O O . PHE A 1 89 ? -27.486 3.522 47.439 1.00 86.44 89 PHE A O 1
ATOM 720 N N . ASP A 1 90 ? -26.872 2.085 49.061 1.00 86.19 90 ASP A N 1
ATOM 721 C CA . ASP A 1 90 ? -27.905 1.086 48.782 1.00 86.19 90 ASP A CA 1
ATOM 722 C C . ASP A 1 90 ? -29.251 1.418 49.459 1.00 86.19 90 ASP A C 1
ATOM 724 O O . ASP A 1 90 ? -30.230 0.690 49.272 1.00 86.19 90 ASP A O 1
ATOM 728 N N . GLU A 1 91 ? -29.336 2.495 50.252 1.00 87.12 91 GLU A N 1
ATOM 729 C CA . GLU A 1 91 ? -30.589 2.883 50.894 1.00 87.12 91 GLU A CA 1
ATOM 730 C C . GLU A 1 91 ? -31.584 3.472 49.878 1.00 87.12 91 GLU A C 1
ATOM 732 O O . GLU A 1 91 ? -31.221 4.268 49.005 1.00 87.12 91 GLU A O 1
ATOM 737 N N . PRO A 1 92 ? -32.877 3.107 49.975 1.00 85.88 92 PRO A N 1
ATOM 738 C CA . PRO A 1 92 ? -33.890 3.639 49.084 1.00 85.88 92 PRO A CA 1
ATOM 739 C C . PRO A 1 92 ? -34.051 5.139 49.319 1.00 85.88 92 PRO A C 1
ATOM 741 O O . PRO A 1 92 ? -34.344 5.585 50.434 1.00 85.88 92 PRO A O 1
ATOM 744 N N . LEU A 1 93 ? -33.920 5.906 48.235 1.00 84.75 93 LEU A N 1
ATOM 745 C CA . LEU A 1 93 ? -34.191 7.338 48.239 1.00 84.75 93 LEU A CA 1
ATOM 746 C C . LEU A 1 93 ? -35.599 7.584 48.780 1.00 84.75 93 LEU A C 1
ATOM 748 O O . LEU A 1 93 ? -36.554 6.928 48.366 1.00 84.75 93 LEU A O 1
ATOM 752 N N . GLU A 1 94 ? -35.713 8.523 49.714 1.00 81.31 94 GLU A N 1
ATOM 753 C CA . GLU A 1 94 ? -36.939 8.752 50.480 1.00 81.31 94 GLU A CA 1
ATOM 754 C C . GLU A 1 94 ? -38.154 9.023 49.579 1.00 81.31 94 GLU A C 1
ATOM 756 O O . GLU A 1 94 ? -39.221 8.463 49.814 1.00 81.31 94 GLU A O 1
ATOM 761 N N . ASP A 1 95 ? -37.940 9.740 48.473 1.00 79.88 95 ASP A N 1
ATOM 762 C CA . ASP A 1 95 ? -38.952 10.058 47.456 1.00 79.88 95 ASP A CA 1
ATOM 763 C C . ASP A 1 95 ? -39.318 8.882 46.522 1.00 79.88 95 ASP A C 1
ATOM 765 O O . ASP A 1 95 ? -40.288 8.958 45.769 1.00 79.88 95 ASP A O 1
ATOM 769 N N . LEU A 1 96 ? -38.535 7.799 46.527 1.00 81.38 96 LEU A N 1
ATOM 770 C CA . LEU A 1 96 ? -38.703 6.620 45.663 1.00 81.38 96 LEU A CA 1
ATOM 771 C C . LEU A 1 96 ? -39.132 5.364 46.434 1.00 81.38 96 L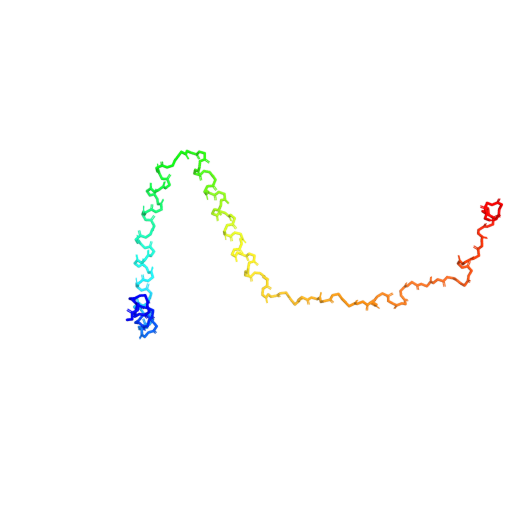EU A C 1
ATOM 773 O O . LEU A 1 96 ? -39.372 4.332 45.809 1.00 81.38 96 LEU A O 1
ATOM 777 N N . LYS A 1 97 ? -39.277 5.445 47.765 1.00 76.56 97 LYS A N 1
ATOM 778 C CA . LYS A 1 97 ? -39.744 4.334 48.616 1.00 76.56 97 LYS A CA 1
ATOM 779 C C . LYS A 1 97 ? -41.112 3.796 48.194 1.00 76.56 97 LYS A C 1
ATOM 781 O O . LYS A 1 97 ? -41.330 2.595 48.271 1.00 76.56 97 LYS A O 1
ATOM 786 N N . ASP A 1 98 ? -41.997 4.659 47.699 1.00 81.06 98 ASP A N 1
ATOM 787 C CA . ASP A 1 98 ? -43.346 4.275 47.254 1.00 81.06 98 ASP A CA 1
ATOM 788 C C . ASP A 1 98 ? -43.365 3.516 45.908 1.00 81.06 98 ASP A C 1
ATOM 790 O O . ASP A 1 98 ? -44.425 3.060 45.473 1.00 81.06 98 ASP A O 1
ATOM 794 N N . TYR A 1 99 ? -42.215 3.385 45.233 1.00 73.12 99 TYR A N 1
ATOM 795 C CA . TYR A 1 99 ? -42.096 2.815 43.885 1.00 73.12 99 TYR A CA 1
ATOM 796 C C . TYR A 1 99 ? -41.159 1.595 43.780 1.00 73.12 99 TYR A C 1
ATOM 798 O O . TYR A 1 99 ? -41.023 1.060 42.676 1.00 73.12 99 TYR A O 1
ATOM 806 N N . MET A 1 100 ? -40.522 1.159 44.876 1.00 70.94 100 MET A N 1
ATOM 807 C CA . MET A 1 100 ? -39.651 -0.032 44.932 1.00 70.94 100 MET A CA 1
ATOM 808 C C . MET A 1 100 ? -40.323 -1.224 45.613 1.00 70.94 100 MET A C 1
ATOM 810 O O . MET A 1 100 ? -40.984 -1.021 46.653 1.00 70.94 100 MET A O 1
#

Sequence (100 aa):
MTIDAEILQTITQMPEPLKRELLHYAKYLIQPVILKKLGSLPELLQLKVLHYIDSLIEEQNKASEQENVPKKYRVAGTMKGMIIMSDDFDEPLEDLKDYM

Secondary structure (DSSP, 8-state):
--HHHHHHHHHHHS-HHHHHHHHHHHHHHHHHHHHHHHHTS-HHHHHHHHHHHHHHHHHHHHHHHTTSS------TTTTTTT----TTTTSPPGGGGGG-

Radius of gyration: 31.56 Å; Cα contacts (8 Å, |Δi|>4): 7; chains: 1; bounding box: 74×36×74 Å